Protein AF-C3ZHB4-F1 (afdb_monomer_lite)

pLDDT: mean 90.78, std 11.88, range [53.06, 98.5]

Radius of gyration: 11.89 Å; chains: 1; bounding box: 26×29×27 Å

InterPro domains:
  IPR001258 NHL repeat [PF01436] (12-36)
  IPR001258 NHL repeat [PF01436] (56-80)
  IPR001258 NHL repeat [PS51125] (1-39)
  IPR001258 NHL repeat [PS51125] (43-86)
  IPR011042 Six-bladed beta-propeller, TolB-like [G3DSA:2.120.10.30] (1-44)
  IPR011042 Six-bladed beta-propeller, TolB-like [G3DSA:2.120.10.30] (45-87)

Sequence (87 aa):
MSKFGSIEGQAPEAVTVDKRGNIFIANWYNHRVLKYDKDGVYLSSFGSRGTGAGYLNGPSGICVDSLGRVIVADSGNQRVEMFTAEG

Organism: Branchiostoma floridae (NCBI:txid7739)

Structure (mmCIF, N/CA/C/O backbone):
data_AF-C3ZHB4-F1
#
_entry.id   AF-C3ZHB4-F1
#
loop_
_atom_site.group_PDB
_atom_site.id
_atom_site.type_symbol
_atom_site.label_atom_id
_atom_site.label_alt_id
_atom_site.label_comp_id
_atom_site.label_asym_id
_atom_site.label_entity_id
_atom_site.label_seq_id
_atom_site.pdbx_PDB_ins_code
_atom_site.Cartn_x
_atom_site.Cartn_y
_atom_site.Cartn_z
_atom_site.occupancy
_atom_site.B_iso_or_equiv
_atom_site.auth_seq_id
_atom_site.auth_comp_id
_atom_site.auth_asym_id
_atom_site.auth_atom_id
_atom_site.pdbx_PDB_model_num
ATOM 1 N N . MET A 1 1 ? -13.558 18.537 8.389 1.00 59.03 1 MET A N 1
ATOM 2 C CA . MET A 1 1 ? -12.883 17.853 7.266 1.00 59.03 1 MET A CA 1
ATOM 3 C C . MET A 1 1 ? -11.474 17.526 7.727 1.00 59.03 1 MET A C 1
ATOM 5 O O . MET A 1 1 ? -10.800 18.437 8.189 1.00 59.03 1 MET A O 1
ATOM 9 N N . SER A 1 2 ? -11.065 16.261 7.686 1.00 61.34 2 SER A N 1
ATOM 10 C CA . SER A 1 2 ? -9.694 15.832 7.985 1.00 61.34 2 SER A CA 1
ATOM 11 C C . SER A 1 2 ? -8.947 15.557 6.673 1.00 61.34 2 SER A C 1
ATOM 13 O O . SER A 1 2 ? -9.540 15.067 5.714 1.00 61.34 2 SER A O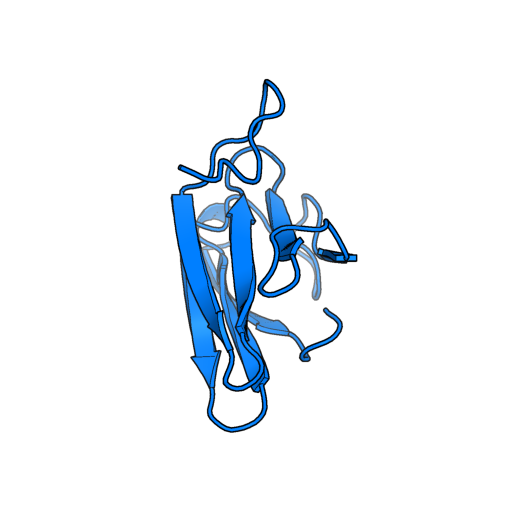 1
ATOM 15 N N . LYS A 1 3 ? -7.666 15.940 6.598 1.00 64.62 3 LYS A N 1
ATOM 16 C CA . LYS A 1 3 ? -6.796 15.755 5.426 1.00 64.62 3 LYS A CA 1
ATOM 17 C C . LYS A 1 3 ? -5.590 14.929 5.863 1.00 64.62 3 LYS A C 1
ATOM 19 O O . LYS A 1 3 ? -4.900 15.318 6.799 1.00 64.62 3 LYS A O 1
ATOM 24 N N . PHE A 1 4 ? -5.340 13.813 5.187 1.00 64.88 4 PHE A N 1
ATOM 25 C CA . PHE A 1 4 ? -4.218 12.912 5.466 1.00 64.88 4 PHE A CA 1
ATOM 26 C C . PHE A 1 4 ? -3.302 12.845 4.243 1.00 64.88 4 PHE A C 1
ATOM 28 O O . PHE A 1 4 ? -3.756 13.046 3.118 1.00 64.88 4 PHE A O 1
ATOM 35 N N . GLY A 1 5 ? -2.004 12.609 4.449 1.00 57.00 5 GLY A N 1
ATOM 36 C CA . GLY A 1 5 ? -1.054 12.458 3.339 1.00 57.00 5 GLY A CA 1
ATOM 37 C C . GLY A 1 5 ? -0.776 13.730 2.526 1.00 57.00 5 GLY A C 1
ATOM 38 O O . GLY A 1 5 ? -0.233 13.642 1.431 1.00 57.00 5 GLY A O 1
ATOM 39 N N . SER A 1 6 ? -1.116 14.918 3.037 1.00 56.81 6 SER A N 1
ATOM 40 C CA . SER A 1 6 ? -0.963 16.188 2.317 1.00 56.81 6 SER A CA 1
ATOM 41 C C . SER A 1 6 ? 0.410 16.839 2.465 1.00 56.81 6 SER A C 1
ATOM 43 O O . SER A 1 6 ? 0.495 18.029 2.771 1.00 56.81 6 SER A O 1
ATOM 45 N N . ILE A 1 7 ? 1.473 16.066 2.274 1.00 57.38 7 ILE A N 1
ATOM 46 C CA . ILE A 1 7 ? 2.807 16.631 2.054 1.00 57.38 7 ILE A CA 1
ATOM 47 C C . ILE A 1 7 ? 3.037 16.733 0.544 1.00 57.38 7 ILE A C 1
ATOM 49 O O . ILE A 1 7 ? 2.634 15.841 -0.207 1.00 57.38 7 ILE A O 1
ATOM 53 N N . GLU A 1 8 ? 3.616 17.848 0.092 1.00 53.06 8 GLU A N 1
ATOM 54 C CA . GLU A 1 8 ? 4.023 18.019 -1.307 1.00 53.06 8 GLU A CA 1
ATOM 55 C C . GLU A 1 8 ? 4.847 16.804 -1.764 1.00 53.06 8 GLU A C 1
ATOM 57 O O . GLU A 1 8 ? 5.681 16.289 -1.020 1.00 53.06 8 GLU A O 1
ATOM 62 N N . GLY A 1 9 ? 4.577 16.305 -2.973 1.00 57.84 9 GLY A N 1
ATOM 63 C CA . GLY A 1 9 ? 5.270 15.132 -3.520 1.00 57.84 9 GLY A CA 1
ATOM 64 C C . GLY A 1 9 ? 4.689 13.770 -3.116 1.00 57.84 9 GLY A C 1
ATOM 65 O O . GLY A 1 9 ? 5.334 12.744 -3.321 1.00 57.84 9 GLY A O 1
ATOM 66 N N . GLN A 1 10 ? 3.478 13.711 -2.556 1.00 70.19 10 GLN A N 1
ATOM 67 C CA . GLN A 1 10 ? 2.727 12.459 -2.416 1.00 70.19 10 GLN A CA 1
ATOM 68 C C . GLN A 1 10 ? 1.696 12.377 -3.541 1.00 70.19 10 GLN A C 1
ATOM 70 O O . GLN A 1 10 ? 0.812 13.224 -3.631 1.00 70.19 10 GLN A O 1
ATOM 75 N N . ALA A 1 11 ? 1.797 11.342 -4.374 1.00 81.94 11 ALA A N 1
ATOM 76 C CA . ALA A 1 11 ? 0.776 10.987 -5.356 1.00 81.94 11 ALA A CA 1
ATOM 77 C C . ALA A 1 11 ? -0.028 9.790 -4.814 1.00 81.94 11 ALA A C 1
ATOM 79 O O . ALA A 1 11 ? 0.324 8.646 -5.117 1.00 81.94 11 ALA A O 1
ATOM 80 N N . PRO A 1 12 ? -1.022 10.017 -3.926 1.00 88.12 12 PRO A N 1
ATOM 81 C CA . PRO A 1 12 ? -1.896 8.945 -3.475 1.00 88.12 12 PRO A CA 1
ATOM 82 C C . PRO A 1 12 ? -2.722 8.460 -4.666 1.00 88.12 12 PRO A C 1
ATOM 84 O O . PRO A 1 12 ? -3.437 9.249 -5.280 1.00 88.12 12 PRO A O 1
ATOM 87 N N . GLU A 1 13 ? -2.612 7.177 -4.993 1.00 92.12 13 GLU A N 1
ATOM 88 C CA . GLU A 1 13 ? -3.339 6.596 -6.127 1.00 92.12 13 GLU A CA 1
ATOM 89 C C . GLU A 1 13 ? -4.552 5.791 -5.658 1.00 92.12 13 GLU A C 1
ATOM 91 O O . GLU A 1 13 ? -5.636 5.905 -6.224 1.00 92.12 13 GLU A O 1
ATOM 96 N N . ALA A 1 14 ? -4.402 5.053 -4.556 1.00 95.12 14 ALA A N 1
ATOM 97 C CA . ALA A 1 14 ? -5.480 4.271 -3.966 1.00 95.12 14 ALA A CA 1
ATOM 98 C C . ALA A 1 14 ? -5.416 4.267 -2.435 1.00 95.12 14 ALA A C 1
ATOM 100 O O . ALA A 1 14 ? -4.353 4.439 -1.832 1.00 95.12 14 ALA A O 1
ATOM 101 N N . VAL A 1 15 ? -6.574 4.051 -1.809 1.00 95.81 15 VAL A N 1
ATOM 102 C CA . VAL A 1 15 ? -6.743 3.991 -0.354 1.00 95.81 15 VAL A CA 1
ATOM 103 C C . VAL A 1 15 ? -7.625 2.808 0.036 1.00 95.81 15 VAL A C 1
ATOM 105 O O . VAL A 1 15 ? -8.574 2.472 -0.668 1.00 95.81 15 VAL A O 1
ATOM 108 N N . THR A 1 16 ? -7.329 2.197 1.179 1.00 97.00 16 THR A N 1
ATOM 109 C CA . THR A 1 16 ? -8.167 1.174 1.818 1.00 97.00 16 THR A CA 1
ATOM 110 C C . THR A 1 16 ? -8.115 1.328 3.337 1.00 97.00 16 THR A C 1
ATOM 112 O O . THR A 1 16 ? -7.256 2.032 3.871 1.00 97.00 16 THR A O 1
ATOM 115 N N . VAL A 1 17 ? -9.033 0.670 4.041 1.00 96.75 17 VAL A N 1
ATOM 116 C CA . VAL A 1 17 ? -9.114 0.682 5.505 1.00 96.75 17 VAL A CA 1
ATOM 117 C C . VAL A 1 17 ? -9.214 -0.754 6.017 1.00 96.75 17 VAL A C 1
ATOM 119 O O . VAL A 1 17 ? -9.914 -1.571 5.419 1.00 96.75 17 VAL A O 1
ATOM 122 N N . ASP A 1 18 ? -8.503 -1.082 7.097 1.00 96.25 18 ASP A N 1
ATOM 123 C CA . ASP A 1 18 ? -8.629 -2.391 7.749 1.00 96.25 18 ASP A CA 1
ATOM 124 C C . ASP A 1 18 ? -9.783 -2.436 8.773 1.00 96.25 18 ASP A C 1
ATOM 126 O O . ASP A 1 18 ? -10.431 -1.438 9.085 1.00 96.25 18 ASP A O 1
ATOM 130 N N . LYS A 1 19 ? -10.031 -3.612 9.364 1.00 95.62 19 LYS A N 1
ATOM 131 C CA . LYS A 1 19 ? -11.082 -3.799 10.386 1.00 95.62 19 LYS A CA 1
ATOM 132 C C . LYS A 1 19 ? -10.856 -3.003 11.682 1.00 95.62 19 LYS A C 1
ATOM 134 O O . LYS A 1 19 ? -11.769 -2.920 12.4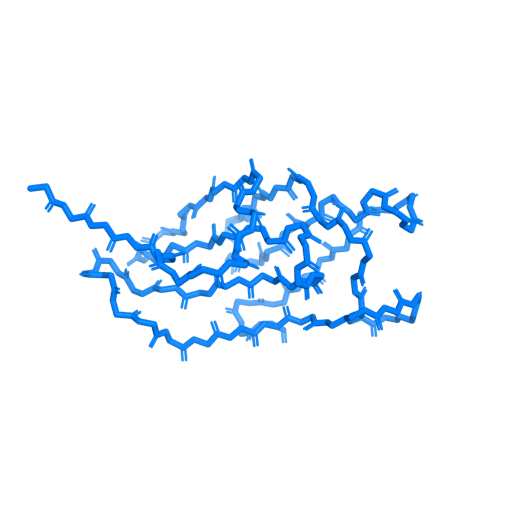98 1.00 95.62 19 LYS A O 1
ATOM 139 N N . ARG A 1 20 ? -9.648 -2.478 11.908 1.00 94.75 20 ARG A N 1
ATOM 140 C CA . ARG A 1 20 ? -9.281 -1.663 13.079 1.00 94.75 20 ARG A CA 1
ATOM 141 C C . ARG A 1 20 ? -9.399 -0.164 12.787 1.00 94.75 20 ARG A C 1
ATOM 143 O O . ARG A 1 20 ? -9.230 0.638 13.703 1.00 94.75 20 ARG A O 1
ATOM 150 N N . GLY A 1 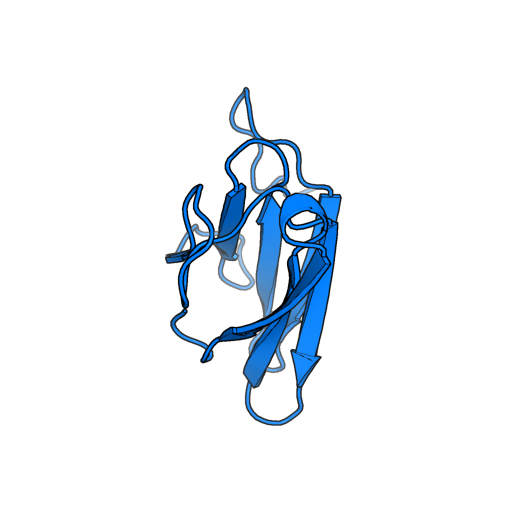21 ? -9.707 0.208 11.545 1.00 95.25 21 GLY A N 1
ATOM 151 C CA . GLY A 1 21 ? -9.791 1.593 11.101 1.00 95.25 21 GLY A CA 1
ATOM 152 C C . GLY A 1 21 ? -8.450 2.186 10.670 1.00 95.25 21 GLY A C 1
ATOM 153 O O . GLY A 1 21 ? -8.392 3.392 10.450 1.00 95.25 21 GLY A O 1
ATOM 154 N N . ASN A 1 22 ? -7.383 1.389 10.538 1.00 95.12 22 ASN A N 1
ATOM 155 C CA . ASN A 1 22 ? -6.129 1.898 9.986 1.00 95.12 22 ASN A CA 1
ATOM 156 C C . ASN A 1 22 ? -6.308 2.186 8.497 1.00 95.12 22 ASN A C 1
ATOM 158 O O . ASN A 1 22 ? -6.851 1.360 7.761 1.00 95.12 22 ASN A O 1
ATOM 162 N N . ILE A 1 23 ? -5.818 3.339 8.060 1.00 95.00 23 ILE A N 1
ATOM 163 C CA . ILE A 1 23 ? -5.917 3.819 6.685 1.00 95.00 23 ILE A CA 1
ATOM 164 C C . ILE A 1 23 ? -4.598 3.512 5.978 1.00 95.00 23 ILE A C 1
ATOM 166 O O . ILE A 1 23 ? -3.534 3.943 6.427 1.00 95.00 23 ILE A O 1
ATOM 170 N N . PHE A 1 24 ? -4.668 2.804 4.855 1.00 95.31 24 PHE A N 1
ATOM 171 C CA . PHE A 1 24 ? -3.516 2.484 4.017 1.00 95.31 24 PHE A CA 1
ATOM 172 C C . PHE A 1 24 ? -3.623 3.212 2.686 1.00 95.31 24 PHE A C 1
ATOM 174 O O . PHE A 1 24 ? -4.664 3.153 2.034 1.00 95.31 24 PHE A O 1
ATOM 181 N N . ILE A 1 25 ? -2.549 3.879 2.274 1.00 94.88 25 ILE A N 1
ATOM 182 C CA . ILE A 1 25 ? -2.503 4.674 1.044 1.00 94.88 25 ILE A CA 1
ATOM 183 C C . ILE A 1 25 ? -1.365 4.160 0.170 1.00 94.88 25 ILE A C 1
ATOM 185 O O . ILE A 1 25 ? -0.200 4.252 0.561 1.00 94.88 25 ILE A O 1
ATOM 189 N N . ALA A 1 26 ? -1.694 3.661 -1.021 1.00 95.25 26 ALA A N 1
ATOM 190 C CA . ALA A 1 26 ? -0.706 3.380 -2.055 1.00 95.25 26 ALA A CA 1
ATOM 191 C C . ALA A 1 26 ? -0.188 4.707 -2.616 1.00 95.25 26 ALA A C 1
ATOM 193 O O . ALA A 1 26 ? -0.959 5.516 -3.143 1.00 95.25 26 ALA A O 1
ATOM 194 N N . ASN A 1 27 ? 1.113 4.951 -2.459 1.00 93.19 27 ASN A N 1
ATOM 195 C CA . ASN A 1 27 ? 1.753 6.149 -2.968 1.00 93.19 27 ASN A CA 1
ATOM 196 C C . ASN A 1 27 ? 2.618 5.830 -4.179 1.00 93.19 27 ASN A C 1
ATOM 198 O O . ASN A 1 27 ? 3.717 5.279 -4.047 1.00 93.19 27 ASN A O 1
ATOM 202 N N . TRP A 1 28 ? 2.123 6.223 -5.346 1.00 91.94 28 TRP A 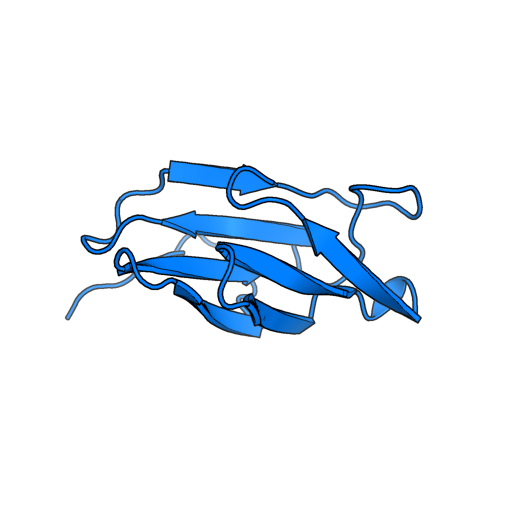N 1
ATOM 203 C CA . TRP A 1 28 ? 2.750 5.889 -6.612 1.00 91.94 28 TRP A CA 1
ATOM 204 C C . TRP A 1 28 ? 4.137 6.516 -6.743 1.00 91.94 28 TRP A C 1
ATOM 206 O O . TRP A 1 28 ? 5.118 5.819 -7.000 1.00 91.94 28 TRP A O 1
ATOM 216 N N . TYR A 1 29 ? 4.227 7.825 -6.481 1.00 90.12 29 TYR A N 1
ATOM 217 C CA . TYR A 1 29 ? 5.453 8.602 -6.678 1.00 90.12 29 TYR A CA 1
ATOM 218 C C . TYR A 1 29 ? 6.576 8.188 -5.722 1.00 90.12 29 TYR A C 1
ATOM 220 O O . TYR A 1 29 ? 7.733 8.109 -6.118 1.00 90.12 29 TYR A O 1
ATOM 228 N N . ASN A 1 30 ? 6.240 7.886 -4.466 1.00 91.81 30 ASN A N 1
ATOM 229 C CA . ASN A 1 30 ? 7.233 7.489 -3.467 1.00 91.81 30 ASN A CA 1
ATOM 230 C C . ASN A 1 30 ? 7.470 5.974 -3.403 1.00 91.81 30 ASN A C 1
ATOM 232 O O . ASN A 1 30 ? 8.257 5.531 -2.567 1.00 91.81 30 ASN A O 1
ATOM 236 N N . HIS A 1 31 ? 6.800 5.188 -4.253 1.00 95.38 31 HIS A N 1
ATOM 237 C CA . HIS A 1 31 ? 6.937 3.733 -4.328 1.00 95.38 31 HIS A CA 1
ATOM 238 C C . HIS A 1 31 ? 6.794 3.040 -2.959 1.00 95.38 31 HIS A C 1
ATOM 240 O O . HIS A 1 31 ? 7.603 2.190 -2.585 1.00 95.38 31 HIS A O 1
ATOM 246 N N . ARG A 1 32 ? 5.791 3.452 -2.177 1.00 95.50 32 ARG A N 1
ATOM 247 C CA . ARG A 1 32 ? 5.550 2.946 -0.818 1.00 95.50 32 ARG A CA 1
ATOM 248 C C . ARG A 1 32 ? 4.071 2.960 -0.467 1.00 95.50 32 ARG A C 1
ATOM 250 O O . ARG A 1 32 ? 3.294 3.703 -1.066 1.00 95.50 32 ARG A O 1
ATOM 257 N N . VAL A 1 33 ? 3.705 2.198 0.554 1.00 95.88 33 VAL A N 1
ATOM 258 C CA . VAL A 1 33 ? 2.403 2.292 1.217 1.00 95.88 33 VAL A CA 1
ATOM 259 C C . VAL A 1 33 ? 2.564 3.079 2.509 1.00 95.88 33 VAL A C 1
ATOM 261 O O . VAL A 1 33 ? 3.465 2.815 3.304 1.00 95.88 33 VAL A O 1
ATOM 264 N N . LEU A 1 34 ? 1.693 4.061 2.724 1.00 94.25 34 LEU A N 1
ATOM 265 C CA . LEU A 1 34 ? 1.604 4.804 3.979 1.00 94.25 34 LEU A CA 1
ATOM 266 C C . LEU A 1 34 ? 0.510 4.201 4.855 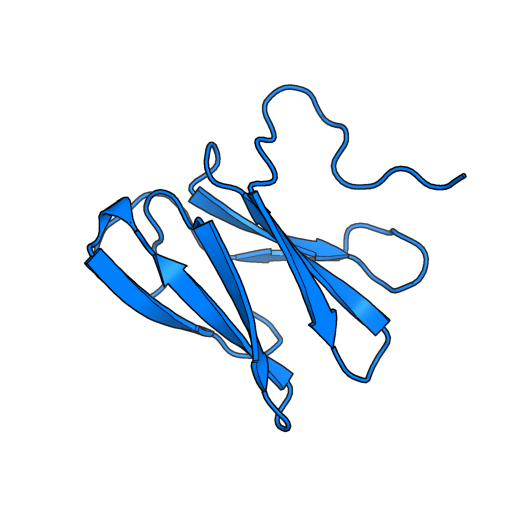1.00 94.25 34 LEU A C 1
ATOM 268 O O . LEU A 1 34 ? -0.558 3.867 4.342 1.00 94.25 34 LEU A O 1
ATOM 272 N N . LYS A 1 35 ? 0.747 4.134 6.163 1.00 94.62 35 LYS A N 1
ATOM 273 C CA . LYS A 1 35 ? -0.213 3.676 7.164 1.00 94.62 35 LYS A CA 1
ATOM 274 C C . LYS A 1 35 ? -0.507 4.794 8.159 1.00 94.62 35 LYS A C 1
ATOM 276 O O . LYS A 1 35 ? 0.406 5.359 8.763 1.00 94.62 35 LYS A O 1
ATOM 281 N N . TYR A 1 36 ? -1.787 5.068 8.354 1.00 93.38 36 TYR A N 1
ATOM 282 C CA . TYR A 1 36 ? -2.311 6.005 9.340 1.00 93.38 36 TYR A CA 1
ATOM 283 C C . TYR A 1 36 ? -3.293 5.283 10.263 1.00 93.38 36 TYR A C 1
ATOM 285 O O . TYR A 1 36 ? -3.872 4.265 9.876 1.00 93.38 36 TYR A O 1
ATOM 293 N N . ASP A 1 37 ? -3.496 5.798 11.470 1.00 93.44 37 ASP A N 1
ATOM 294 C CA . ASP A 1 37 ? -4.600 5.344 12.313 1.00 93.44 37 ASP A CA 1
ATOM 295 C C . ASP A 1 37 ? -5.942 5.957 11.870 1.00 93.44 37 ASP A C 1
ATOM 297 O O . ASP A 1 37 ? -6.016 6.779 10.951 1.00 93.44 37 ASP A O 1
ATOM 301 N N . LYS A 1 38 ? -7.019 5.551 12.549 1.00 93.00 38 LYS A N 1
ATOM 302 C CA . LYS A 1 38 ? -8.390 6.027 12.303 1.00 93.00 38 LYS A CA 1
ATOM 303 C C . LYS A 1 38 ? -8.581 7.533 12.517 1.00 93.00 38 LYS A C 1
ATOM 305 O O . LYS A 1 38 ? -9.543 8.099 12.002 1.00 93.00 38 LYS A O 1
ATOM 310 N N . ASP A 1 39 ? -7.703 8.160 13.296 1.00 91.25 39 ASP A N 1
ATOM 311 C CA . ASP A 1 39 ? -7.754 9.585 13.619 1.00 91.25 39 ASP A CA 1
ATOM 312 C C . ASP A 1 39 ? -6.853 10.396 12.671 1.00 91.25 39 ASP A C 1
ATOM 314 O O . ASP A 1 39 ? -6.879 11.630 12.687 1.00 91.25 39 ASP A O 1
ATOM 318 N N . GLY A 1 40 ? -6.105 9.712 11.796 1.00 88.12 40 GLY A N 1
ATOM 319 C CA . GLY A 1 40 ? -5.243 10.323 10.799 1.00 88.12 40 GLY A CA 1
ATOM 320 C C . GLY A 1 40 ? -3.801 10.537 11.198 1.00 88.12 40 GLY A C 1
ATOM 321 O O . GLY A 1 40 ? -3.080 11.251 10.494 1.00 88.12 40 GLY A O 1
ATOM 322 N N . VAL A 1 41 ? -3.376 9.978 12.324 1.00 90.12 41 VAL A N 1
ATOM 323 C CA . VAL A 1 41 ? -1.991 10.066 12.770 1.00 90.12 41 VAL A CA 1
ATOM 324 C C . VAL A 1 41 ? -1.160 9.108 11.928 1.00 90.12 41 VAL A C 1
ATOM 326 O O . VAL A 1 41 ? -1.520 7.946 11.747 1.00 90.12 41 VAL A O 1
ATOM 329 N N . TYR A 1 42 ? -0.050 9.600 11.377 1.00 90.62 42 TYR A N 1
ATOM 330 C CA . TYR A 1 42 ? 0.892 8.750 10.653 1.00 90.62 42 TYR A CA 1
ATOM 331 C C . TYR A 1 42 ? 1.489 7.718 11.610 1.00 90.62 42 TYR A C 1
ATOM 333 O O . TYR A 1 42 ? 2.060 8.085 12.636 1.00 90.62 42 TYR A O 1
ATOM 341 N N . LEU A 1 43 ? 1.374 6.440 11.254 1.00 93.25 43 LEU A N 1
ATOM 342 C CA . LEU A 1 43 ? 1.916 5.334 12.037 1.00 93.25 43 LEU A CA 1
ATOM 343 C C . LEU A 1 43 ? 3.241 4.854 11.452 1.00 93.25 43 LEU A C 1
ATOM 345 O O . LEU A 1 43 ? 4.257 4.812 12.141 1.00 93.25 43 LEU A O 1
ATOM 349 N N . SER A 1 44 ? 3.229 4.473 10.176 1.00 94.25 44 SER A N 1
ATOM 350 C CA . SER A 1 44 ? 4.385 3.880 9.507 1.00 94.25 44 SER A CA 1
ATOM 351 C C . SER A 1 44 ? 4.251 3.936 7.985 1.00 94.25 44 SER A C 1
ATOM 353 O O . SER A 1 44 ? 3.245 4.380 7.430 1.00 94.25 44 SER A O 1
ATOM 355 N N . SER A 1 45 ? 5.292 3.491 7.288 1.00 94.31 45 SER A N 1
ATOM 356 C CA . SER A 1 45 ? 5.232 3.172 5.866 1.00 94.31 45 SER A CA 1
ATOM 357 C C . SER A 1 45 ? 6.131 1.985 5.565 1.00 94.31 45 SER A C 1
ATOM 359 O O . SER A 1 45 ? 7.070 1.714 6.313 1.00 94.31 45 SER A O 1
ATOM 361 N N . PHE A 1 46 ? 5.827 1.288 4.478 1.00 96.44 46 PHE A N 1
ATOM 362 C CA . PHE A 1 46 ? 6.606 0.153 4.000 1.00 96.44 46 PHE A CA 1
ATOM 363 C C . PHE A 1 46 ? 6.679 0.156 2.474 1.00 96.44 46 PHE A C 1
ATOM 365 O O . PHE A 1 46 ? 5.881 0.804 1.789 1.00 96.44 46 PHE A O 1
ATOM 372 N N . GLY A 1 47 ? 7.670 -0.557 1.950 1.00 96.12 47 GLY A N 1
ATOM 373 C CA . GLY A 1 47 ? 8.068 -0.462 0.555 1.00 96.12 47 GLY A CA 1
ATOM 374 C C . GLY A 1 47 ? 9.047 0.681 0.291 1.00 96.12 47 GLY A C 1
ATOM 375 O O . GLY A 1 47 ? 9.155 1.656 1.036 1.00 96.12 47 GLY A O 1
ATOM 376 N N . SER A 1 48 ? 9.796 0.524 -0.790 1.00 96.25 48 SER A N 1
ATOM 377 C CA . SER A 1 48 ? 10.642 1.548 -1.400 1.00 96.25 48 SER A CA 1
ATOM 378 C C . SER A 1 48 ? 10.896 1.151 -2.851 1.00 96.25 48 SER A C 1
ATOM 380 O O . SER A 1 48 ? 10.628 0.008 -3.226 1.00 96.25 48 SER A O 1
ATOM 382 N N . ARG A 1 49 ? 11.424 2.066 -3.671 1.00 97.50 49 ARG A N 1
ATOM 383 C CA . ARG A 1 49 ? 11.681 1.782 -5.086 1.00 97.50 49 ARG A CA 1
ATOM 384 C C . ARG A 1 49 ? 12.601 0.571 -5.262 1.00 97.50 49 ARG A C 1
ATOM 386 O O . ARG A 1 49 ? 13.735 0.594 -4.792 1.00 97.50 49 ARG A O 1
ATOM 393 N N . GLY A 1 50 ? 12.157 -0.435 -6.006 1.00 97.94 50 GLY A N 1
ATOM 394 C CA . GLY A 1 50 ? 12.981 -1.592 -6.361 1.00 97.94 50 GLY A CA 1
ATOM 395 C C . GLY A 1 50 ? 12.160 -2.726 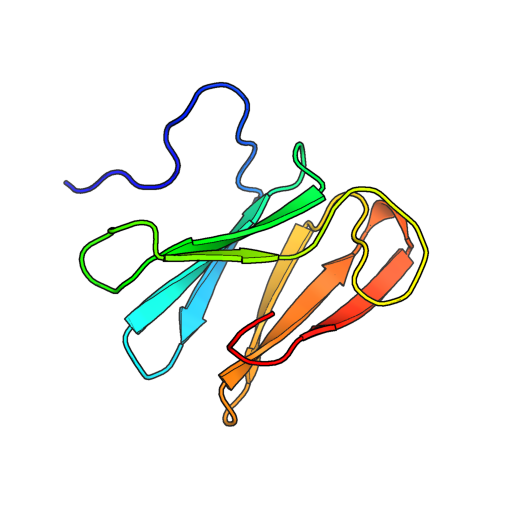-6.964 1.00 97.94 50 GLY A C 1
ATOM 396 O O . GLY A 1 50 ? 10.959 -2.584 -7.163 1.00 97.94 50 GLY A O 1
ATOM 397 N N . THR A 1 51 ? 12.816 -3.846 -7.265 1.00 97.69 51 THR A N 1
ATOM 398 C CA . THR A 1 51 ? 12.205 -5.018 -7.924 1.00 97.69 51 THR A CA 1
ATOM 399 C C . THR A 1 51 ? 12.222 -6.285 -7.060 1.00 97.69 51 THR A C 1
ATOM 401 O O . THR A 1 51 ? 11.574 -7.277 -7.397 1.00 97.69 51 THR A O 1
ATOM 404 N N . GLY A 1 52 ? 12.960 -6.282 -5.944 1.00 96.88 52 GLY A N 1
ATOM 405 C CA . GLY A 1 52 ? 13.040 -7.408 -5.006 1.00 96.88 52 GLY A CA 1
ATOM 406 C C . GLY A 1 52 ? 11.790 -7.547 -4.134 1.00 96.88 52 GLY A C 1
ATOM 407 O O . GLY A 1 52 ? 10.930 -6.673 -4.147 1.00 96.88 52 GLY A O 1
ATOM 408 N N . ALA A 1 53 ? 11.688 -8.631 -3.364 1.00 95.75 53 ALA A N 1
ATOM 409 C CA . ALA A 1 53 ? 10.607 -8.795 -2.390 1.00 95.75 53 ALA A CA 1
ATOM 410 C C . ALA A 1 53 ? 10.636 -7.664 -1.347 1.00 95.75 53 ALA A C 1
ATOM 412 O O . ALA A 1 53 ? 11.707 -7.280 -0.872 1.00 95.75 53 ALA A O 1
ATOM 413 N N . GLY A 1 54 ? 9.469 -7.119 -1.022 1.00 95.12 54 GLY A N 1
ATOM 414 C CA . GLY A 1 54 ? 9.295 -5.974 -0.134 1.00 95.12 54 GLY A CA 1
ATOM 415 C C . GLY A 1 54 ? 9.554 -4.611 -0.786 1.00 95.12 54 GLY A C 1
ATOM 416 O O . GLY A 1 54 ? 9.285 -3.586 -0.162 1.00 95.12 54 GLY A O 1
ATOM 417 N N . TYR A 1 55 ? 10.054 -4.570 -2.025 1.00 97.81 55 TYR A N 1
ATOM 418 C CA . TYR A 1 55 ? 10.195 -3.337 -2.799 1.00 97.81 55 TYR A CA 1
ATOM 419 C C . TYR A 1 55 ? 8.991 -3.138 -3.713 1.00 97.81 55 TYR A C 1
ATOM 421 O O . TYR A 1 55 ? 8.420 -4.098 -4.212 1.00 97.81 55 TYR A O 1
ATOM 429 N N . LEU A 1 56 ? 8.644 -1.883 -3.971 1.00 98.00 56 LEU A N 1
ATOM 430 C CA . LEU A 1 56 ? 7.549 -1.502 -4.853 1.00 98.00 56 LEU A CA 1
ATOM 431 C C . LEU A 1 56 ? 8.076 -0.602 -5.968 1.00 98.00 56 LEU A C 1
ATOM 433 O O . LEU A 1 56 ? 9.129 0.024 -5.861 1.00 98.00 56 LEU A O 1
ATOM 437 N N . ASN A 1 57 ? 7.319 -0.493 -7.044 1.00 97.88 57 ASN A N 1
ATOM 438 C CA . ASN A 1 57 ? 7.595 0.375 -8.170 1.00 97.88 57 ASN A CA 1
ATOM 439 C C . ASN A 1 57 ? 6.273 0.877 -8.762 1.00 97.88 57 ASN A C 1
ATOM 441 O O . ASN A 1 57 ? 5.748 0.335 -9.724 1.00 97.88 57 ASN A O 1
ATOM 445 N N . GLY A 1 58 ? 5.733 1.947 -8.184 1.00 95.81 58 GLY A N 1
ATOM 446 C CA . GLY A 1 58 ? 4.495 2.562 -8.670 1.00 95.81 58 GLY A CA 1
ATOM 447 C C . GLY A 1 58 ? 3.263 1.752 -8.260 1.00 95.81 58 GLY A C 1
ATOM 448 O O . GLY A 1 58 ? 2.548 1.252 -9.131 1.00 95.81 58 GLY A O 1
ATOM 449 N N . PRO A 1 59 ? 3.031 1.578 -6.945 1.00 97.00 59 PRO A N 1
ATOM 450 C CA . PRO A 1 59 ? 1.855 0.879 -6.452 1.00 97.00 59 PRO A CA 1
ATOM 451 C C . PRO A 1 59 ? 0.587 1.678 -6.775 1.00 97.00 59 PRO A C 1
ATOM 453 O O . PRO A 1 59 ? 0.505 2.850 -6.410 1.00 97.00 59 PRO A O 1
ATOM 456 N N . SER A 1 60 ? -0.393 1.034 -7.413 1.00 96.00 60 SER A N 1
ATOM 457 C CA . SER A 1 60 ? -1.588 1.710 -7.955 1.00 96.00 60 SER A CA 1
ATOM 458 C C . SER A 1 60 ? -2.918 1.234 -7.376 1.00 96.00 60 SER A C 1
ATOM 460 O O . SER A 1 60 ? -3.891 1.980 -7.339 1.00 96.00 60 SER A O 1
ATOM 462 N N . GLY A 1 61 ? -2.967 -0.003 -6.887 1.00 96.94 61 GLY A N 1
ATOM 463 C CA . GLY A 1 61 ? -4.145 -0.603 -6.268 1.00 96.94 61 GLY A CA 1
ATOM 464 C C . GLY A 1 61 ? -3.787 -1.200 -4.917 1.00 96.94 61 GLY A C 1
ATOM 465 O O . GLY A 1 61 ? -2.676 -1.696 -4.733 1.00 96.94 61 GLY A O 1
ATOM 466 N N . ILE A 1 62 ? -4.718 -1.151 -3.966 1.00 98.12 62 ILE A N 1
ATOM 467 C CA . ILE A 1 62 ? -4.505 -1.671 -2.615 1.00 98.12 62 ILE A CA 1
ATOM 468 C C . ILE A 1 62 ? -5.804 -2.226 -2.028 1.00 98.12 62 ILE A C 1
ATOM 470 O O . ILE A 1 62 ? -6.862 -1.612 -2.158 1.00 98.12 62 ILE A O 1
ATOM 474 N N . CYS A 1 63 ? -5.728 -3.378 -1.367 1.00 98.25 63 CYS A N 1
ATOM 475 C CA . CYS A 1 63 ? -6.809 -3.912 -0.543 1.00 98.25 63 CYS A CA 1
ATOM 476 C C . CYS A 1 63 ? -6.251 -4.591 0.714 1.00 98.25 63 CYS A C 1
ATOM 478 O O . CYS A 1 63 ? -5.049 -4.832 0.832 1.00 98.25 63 CYS A O 1
ATOM 480 N N . VAL A 1 64 ? -7.131 -4.865 1.675 1.00 98.12 64 VAL A N 1
ATOM 481 C CA . VAL A 1 64 ? -6.791 -5.581 2.908 1.00 98.12 64 VAL A CA 1
ATOM 482 C C . VAL A 1 64 ? -7.684 -6.803 3.021 1.00 98.12 64 VAL A C 1
ATOM 484 O O . VAL A 1 64 ? -8.896 -6.713 2.815 1.00 98.12 64 VAL A O 1
ATOM 487 N N . ASP A 1 65 ? -7.094 -7.951 3.336 1.00 96.62 65 ASP A N 1
ATOM 488 C CA . ASP A 1 65 ? -7.851 -9.184 3.515 1.00 96.62 65 ASP A CA 1
ATOM 489 C C . ASP A 1 65 ? -8.413 -9.344 4.939 1.00 96.62 65 ASP A C 1
ATOM 491 O O . ASP A 1 65 ? -8.257 -8.504 5.828 1.00 96.62 65 ASP A O 1
ATOM 495 N N . SER A 1 66 ? -9.096 -10.461 5.187 1.00 95.62 66 SER A N 1
ATOM 496 C CA . SER A 1 66 ? -9.722 -10.729 6.483 1.00 95.62 66 SER A CA 1
ATOM 497 C C . SER A 1 66 ? -8.728 -10.932 7.634 1.00 95.62 66 SER A C 1
ATOM 499 O O . SER A 1 66 ? -9.159 -10.800 8.788 1.00 95.62 66 SER A O 1
ATOM 501 N N . LEU A 1 67 ? -7.458 -11.222 7.324 1.00 95.31 67 LEU A N 1
ATOM 502 C CA . LEU A 1 67 ? -6.343 -11.412 8.256 1.00 95.31 67 LEU A CA 1
ATOM 503 C C . LEU A 1 67 ? -5.564 -10.110 8.507 1.00 95.31 67 LEU A C 1
ATOM 505 O O . LEU A 1 67 ? -4.681 -10.092 9.361 1.00 95.31 67 LEU A O 1
ATOM 509 N N . GLY A 1 68 ? -5.897 -9.024 7.803 1.00 95.56 68 GLY A N 1
ATOM 510 C CA . GLY A 1 68 ? -5.205 -7.741 7.917 1.00 95.56 68 GLY A CA 1
ATOM 511 C C . GLY A 1 68 ? -3.950 -7.634 7.050 1.00 95.56 68 GLY A C 1
ATOM 512 O O . GLY A 1 68 ? -3.181 -6.694 7.231 1.00 95.56 68 GLY A O 1
ATOM 513 N N . ARG A 1 69 ? -3.728 -8.569 6.117 1.00 97.62 69 ARG A N 1
ATOM 514 C CA . ARG A 1 69 ? -2.621 -8.480 5.156 1.00 97.62 69 ARG A CA 1
ATOM 515 C C . ARG A 1 69 ? -2.945 -7.440 4.097 1.00 97.62 69 ARG A C 1
ATOM 517 O O . ARG A 1 69 ? -4.088 -7.362 3.640 1.00 97.62 69 ARG A O 1
ATOM 524 N N . VAL A 1 70 ? -1.939 -6.675 3.693 1.00 98.19 70 VAL A N 1
ATOM 525 C CA . VAL A 1 70 ? -2.081 -5.614 2.695 1.00 98.19 70 VAL A CA 1
ATOM 526 C C . VAL A 1 70 ? -1.642 -6.151 1.341 1.00 98.19 70 VAL A C 1
ATOM 528 O O . VAL A 1 70 ? -0.504 -6.582 1.185 1.00 98.19 70 VAL A O 1
ATOM 531 N N . ILE A 1 71 ? -2.539 -6.139 0.363 1.00 98.50 71 ILE A N 1
ATOM 532 C CA . ILE A 1 71 ? -2.289 -6.642 -0.989 1.00 98.50 71 ILE A CA 1
ATOM 533 C C . ILE A 1 71 ? -2.209 -5.440 -1.923 1.00 98.50 71 ILE A C 1
ATOM 535 O O . ILE A 1 71 ? -3.136 -4.631 -1.975 1.00 98.50 71 ILE A O 1
ATOM 539 N N . VAL A 1 72 ? -1.099 -5.318 -2.644 1.00 98.44 72 VAL A N 1
ATOM 540 C CA . VAL A 1 72 ? -0.751 -4.144 -3.447 1.00 98.44 72 VAL A CA 1
ATOM 541 C C . VAL A 1 72 ? -0.542 -4.560 -4.899 1.00 98.44 72 VAL A C 1
ATOM 543 O O . VAL A 1 72 ? 0.219 -5.483 -5.186 1.00 98.44 72 VAL A O 1
ATOM 546 N N . ALA A 1 73 ? -1.202 -3.863 -5.823 1.00 98.44 73 ALA A N 1
ATOM 547 C CA . ALA A 1 73 ? -0.896 -3.942 -7.245 1.00 98.44 73 ALA A CA 1
ATOM 548 C C . ALA A 1 73 ? 0.342 -3.080 -7.528 1.00 98.44 73 ALA A C 1
ATOM 550 O O . ALA A 1 73 ? 0.266 -1.848 -7.542 1.00 98.44 73 ALA A O 1
ATOM 551 N N . ASP A 1 74 ? 1.480 -3.739 -7.720 1.00 98.00 74 ASP A N 1
ATOM 552 C CA . ASP A 1 74 ? 2.785 -3.132 -7.956 1.00 98.00 74 ASP A CA 1
ATOM 553 C C . ASP A 1 74 ? 3.030 -2.978 -9.466 1.00 98.00 74 ASP A C 1
ATOM 555 O O . ASP A 1 74 ? 3.726 -3.775 -10.108 1.00 98.00 74 ASP A O 1
ATOM 559 N N . SER A 1 75 ? 2.365 -1.983 -10.058 1.00 96.94 75 SER A N 1
ATOM 560 C CA . SER A 1 75 ? 2.183 -1.885 -11.511 1.00 96.94 75 SER A CA 1
ATOM 561 C C . SER A 1 75 ? 3.482 -1.761 -12.296 1.00 96.94 75 SER A C 1
ATOM 563 O O . SER A 1 75 ? 3.605 -2.364 -13.362 1.00 96.94 75 SER A O 1
ATOM 565 N N . GLY A 1 76 ? 4.468 -1.019 -11.796 1.00 97.12 76 GLY A N 1
ATOM 566 C CA . GLY A 1 76 ? 5.754 -0.864 -12.480 1.00 97.12 76 GLY A CA 1
ATOM 567 C C . GLY A 1 76 ? 6.612 -2.127 -12.450 1.00 97.12 76 GLY A C 1
ATOM 568 O O . GLY A 1 76 ? 7.467 -2.288 -13.318 1.00 97.12 76 GLY A O 1
ATOM 569 N N . ASN A 1 77 ? 6.361 -3.044 -11.511 1.00 98.25 77 ASN A N 1
ATOM 570 C CA . ASN A 1 77 ? 6.965 -4.380 -11.495 1.00 98.25 77 ASN A CA 1
ATOM 571 C C . ASN A 1 77 ? 6.049 -5.460 -12.092 1.00 98.25 77 ASN A C 1
ATOM 573 O O . ASN A 1 77 ? 6.436 -6.627 -12.122 1.00 98.25 77 ASN A O 1
ATOM 577 N N . GLN A 1 78 ? 4.858 -5.087 -12.575 1.00 97.88 78 GLN A N 1
ATOM 578 C CA . GLN A 1 78 ? 3.889 -5.981 -13.218 1.00 97.88 78 GLN A CA 1
ATOM 579 C C . GLN A 1 78 ? 3.508 -7.183 -12.341 1.00 97.88 78 GLN A C 1
ATOM 581 O O . GLN A 1 78 ? 3.359 -8.307 -12.824 1.00 97.88 78 GLN A O 1
ATOM 586 N N . ARG A 1 79 ? 3.359 -6.952 -11.033 1.00 98.12 79 ARG A N 1
ATOM 587 C CA . ARG A 1 79 ? 3.031 -8.005 -10.067 1.00 98.12 79 ARG A CA 1
ATOM 588 C C . ARG A 1 79 ? 2.018 -7.548 -9.027 1.00 98.12 79 ARG A C 1
ATOM 590 O O . ARG A 1 79 ? 1.698 -6.368 -8.908 1.00 98.12 79 ARG A O 1
ATOM 597 N N . VAL A 1 80 ? 1.549 -8.514 -8.247 1.00 98.31 80 VAL A N 1
ATOM 598 C CA . VAL A 1 80 ? 0.831 -8.276 -6.995 1.00 98.31 80 VAL A CA 1
ATOM 599 C C . VAL A 1 80 ? 1.726 -8.732 -5.856 1.00 98.31 80 VAL A C 1
ATOM 601 O O . VAL A 1 80 ? 2.305 -9.817 -5.922 1.00 98.31 80 VAL A O 1
ATOM 604 N N . GLU A 1 81 ? 1.829 -7.913 -4.819 1.00 97.88 81 GLU A N 1
ATOM 605 C CA . GLU A 1 81 ? 2.629 -8.211 -3.638 1.00 97.88 81 GLU A CA 1
ATOM 606 C C . GLU A 1 81 ? 1.773 -8.119 -2.378 1.00 97.88 81 GLU A C 1
ATOM 608 O O . GLU A 1 81 ? 0.854 -7.306 -2.290 1.00 97.88 81 GLU A O 1
ATOM 613 N N . MET A 1 82 ? 2.038 -9.001 -1.420 1.00 97.81 82 MET A N 1
ATOM 614 C CA . MET A 1 82 ? 1.271 -9.108 -0.188 1.00 97.81 82 MET A CA 1
ATOM 615 C C . MET A 1 82 ? 2.199 -8.926 1.006 1.00 97.81 82 MET A C 1
ATOM 617 O O . MET A 1 82 ? 3.191 -9.637 1.140 1.00 97.81 82 MET A O 1
ATOM 621 N N . PHE A 1 83 ? 1.820 -8.002 1.875 1.00 97.50 83 PHE A N 1
ATOM 622 C CA . PHE A 1 83 ? 2.539 -7.577 3.067 1.00 97.50 83 PHE A CA 1
ATOM 623 C C . PHE A 1 83 ? 1.757 -7.987 4.314 1.00 97.50 83 PHE A C 1
ATOM 625 O O . PHE A 1 83 ? 0.533 -8.183 4.258 1.00 97.50 83 PHE A O 1
ATOM 632 N N . THR A 1 84 ? 2.435 -8.114 5.455 1.00 94.62 84 THR A N 1
ATOM 633 C CA . THR A 1 84 ? 1.710 -8.266 6.726 1.00 94.62 84 THR A CA 1
ATOM 634 C C . THR A 1 84 ? 1.076 -6.928 7.121 1.00 94.62 84 THR A C 1
ATOM 636 O O . THR A 1 84 ? 1.232 -5.916 6.437 1.00 94.62 84 THR A O 1
ATOM 639 N N . ALA A 1 85 ? 0.321 -6.893 8.220 1.00 82.38 85 ALA A N 1
ATOM 640 C CA . ALA A 1 85 ? -0.297 -5.649 8.686 1.00 82.38 85 ALA A CA 1
ATOM 641 C C . ALA A 1 85 ? 0.745 -4.586 9.099 1.00 82.38 85 ALA A C 1
ATOM 643 O O . ALA A 1 85 ? 0.430 -3.392 9.202 1.00 82.38 85 ALA A O 1
ATOM 644 N N . GLU A 1 86 ? 1.971 -5.023 9.375 1.00 82.94 86 GLU A N 1
ATOM 645 C CA . GLU A 1 86 ? 3.123 -4.214 9.765 1.00 82.94 86 GLU A CA 1
ATOM 646 C C . GLU A 1 86 ? 3.908 -3.684 8.557 1.00 82.94 86 GLU A C 1
ATOM 648 O O . GLU A 1 86 ? 4.621 -2.690 8.711 1.00 82.94 86 GLU A O 1
ATOM 653 N N . GLY A 1 87 ? 3.708 -4.283 7.377 1.00 71.56 87 GLY A N 1
ATOM 654 C CA . GLY A 1 87 ? 4.556 -4.100 6.201 1.00 71.56 87 GLY A CA 1
ATOM 655 C C . GLY A 1 87 ? 5.510 -5.266 6.044 1.00 71.56 87 GLY A C 1
ATOM 656 O O . GLY A 1 87 ? 6.567 -5.234 6.706 1.00 71.56 87 GLY A O 1
#

Secondary structure (DSSP, 8-state):
----S-STT--EEEEEE-TT--EEEEETTTTEEEEE-TT--EEEEE--BSSSTT-BSSEEEEEE-TT--EEEEEGGGTEEEEE-TT-

Foldseek 3Di:
DDDAPPDPQFDFQDWEADPQQWIWTCTQRQQKIWIAHNVRHTDDIWAGDDQDARHAHRWHDWDADPQQWIWTCRVVNRDIHIGHNRD